Protein AF-A0A7W1PWX1-F1 (afdb_monomer)

Foldseek 3Di:
DVVVVVVVVVVVVVVVPPPPPPPPPPDWDWPDDDPPDTDTPVVLVVVLVVCVVVVHDCDPCSSVVSVVVVNVVVNVVVVD

Sequence (80 aa):
MKKKLFFLLAILFSSIAVFAQPQKIVADKIVGIVGDRIILYSDIKNTIADAARQGTAVPANAECQIIEQALISKMLMLQA

pLDDT: mean 80.37, std 9.3, range [58.25, 91.75]

Secondary structure (DSSP, 8-state):
-HHHHHHHHHHHHHGGG---------PPPEEEEETTEEEEHHHHHHHHHHHHHTT----TTHHHHHHHHHHHHHHHHH--

Radius of gyration: 25.26 Å; Cα contacts (8 Å, |Δi|>4): 40; chains: 1; bounding box: 46×70×33 Å

Solvent-accessible surface area (backbone atoms only — not comparable to full-atom values): 5041 Å² total; per-residue (Å²): 111,70,70,61,53,53,55,54,52,54,57,63,58,59,65,74,71,66,71,70,73,77,78,74,78,86,75,76,53,76,73,48,72,50,94,94,46,78,38,48,47,62,59,56,52,50,52,51,52,50,39,46,74,71,69,45,85,76,54,97,58,44,68,61,54,52,51,52,51,52,51,51,55,52,51,58,64,71,77,109

Mean predicted aligned error: 11.73 Å

Structure (mmCIF, N/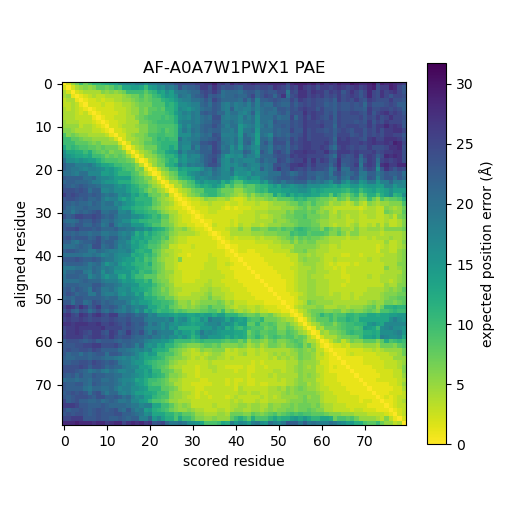CA/C/O backbone):
data_AF-A0A7W1PWX1-F1
#
_entry.id   AF-A0A7W1PWX1-F1
#
loop_
_atom_site.group_PDB
_atom_site.id
_atom_site.type_symbol
_atom_site.label_atom_id
_atom_site.label_alt_id
_atom_site.label_comp_id
_atom_site.label_asym_id
_atom_site.label_entity_id
_atom_site.label_seq_id
_atom_site.pdbx_PDB_ins_code
_atom_site.Cartn_x
_atom_site.Cartn_y
_atom_site.Cartn_z
_atom_site.occupancy
_atom_site.B_iso_or_equiv
_atom_site.auth_seq_id
_atom_site.auth_comp_id
_atom_site.auth_asym_id
_atom_site.auth_atom_id
_atom_site.pdbx_PDB_model_num
ATOM 1 N N . MET A 1 1 ? 26.773 56.338 0.684 1.00 58.25 1 MET A N 1
ATOM 2 C CA . MET A 1 1 ? 27.018 55.154 -0.179 1.00 58.25 1 MET A CA 1
ATOM 3 C C . MET A 1 1 ? 27.298 53.875 0.618 1.00 58.25 1 MET A C 1
ATOM 5 O O . MET A 1 1 ? 26.681 52.863 0.322 1.00 58.25 1 MET A O 1
ATOM 9 N N . LYS A 1 2 ? 28.112 53.920 1.687 1.00 65.50 2 LYS A N 1
ATOM 10 C CA . LYS A 1 2 ? 28.439 52.755 2.542 1.00 65.50 2 LYS A CA 1
ATOM 11 C C . LYS A 1 2 ? 27.219 52.026 3.151 1.00 65.50 2 LYS A C 1
ATOM 13 O O . LYS A 1 2 ? 27.196 50.805 3.175 1.00 65.50 2 LYS A O 1
ATOM 18 N N . LYS A 1 3 ? 26.167 52.759 3.555 1.00 70.50 3 LYS A N 1
ATOM 19 C CA . LYS A 1 3 ? 24.924 52.170 4.105 1.00 70.50 3 LYS A CA 1
ATOM 20 C C . LYS A 1 3 ? 24.100 51.384 3.072 1.00 70.50 3 LYS A C 1
ATOM 22 O O . LYS A 1 3 ? 23.537 50.355 3.414 1.00 70.50 3 LYS A O 1
ATOM 27 N N . LYS A 1 4 ? 24.060 51.841 1.809 1.00 75.81 4 LYS A N 1
ATOM 28 C CA . LYS A 1 4 ? 23.377 51.113 0.722 1.00 75.81 4 LYS A CA 1
ATOM 29 C C . LYS A 1 4 ? 24.141 49.845 0.340 1.00 75.81 4 LYS A C 1
ATOM 31 O O . LYS A 1 4 ? 23.517 48.823 0.104 1.00 75.81 4 LYS A O 1
ATOM 36 N N . LEU A 1 5 ? 25.475 49.906 0.357 1.00 80.44 5 LEU A N 1
ATOM 37 C CA . LEU A 1 5 ? 26.335 48.748 0.110 1.00 80.44 5 LEU A CA 1
ATOM 38 C C . LEU A 1 5 ? 26.170 47.670 1.193 1.00 80.44 5 LEU A C 1
ATOM 40 O O . LEU A 1 5 ? 26.067 46.494 0.871 1.00 80.44 5 LEU A O 1
ATOM 44 N N . PHE A 1 6 ? 26.065 48.079 2.461 1.00 80.44 6 PHE A N 1
ATOM 45 C CA . PHE A 1 6 ? 25.799 47.163 3.573 1.00 80.44 6 PHE A CA 1
ATOM 46 C C . PHE A 1 6 ? 24.437 46.463 3.438 1.00 80.44 6 PHE A C 1
ATOM 48 O O . PHE A 1 6 ? 24.335 45.258 3.642 1.00 80.44 6 PHE A O 1
ATOM 55 N N . PHE A 1 7 ? 23.404 47.202 3.023 1.00 81.25 7 PHE A N 1
ATOM 56 C CA . PHE A 1 7 ? 22.068 46.641 2.805 1.00 81.25 7 PHE A CA 1
ATOM 57 C C . PHE A 1 7 ? 22.035 45.628 1.650 1.00 81.25 7 PHE A C 1
ATOM 59 O O . PHE A 1 7 ? 21.377 44.597 1.740 1.00 81.25 7 PHE A O 1
ATOM 66 N N . LEU A 1 8 ? 22.782 45.900 0.578 1.00 81.75 8 LEU A N 1
ATOM 67 C CA . LEU A 1 8 ? 22.876 45.026 -0.593 1.00 81.75 8 LEU A CA 1
ATOM 68 C C . LEU A 1 8 ? 23.630 43.725 -0.266 1.00 81.75 8 LEU A C 1
ATOM 70 O O . LEU A 1 8 ? 23.225 42.647 -0.695 1.00 81.75 8 LEU A O 1
ATOM 74 N N . LEU A 1 9 ? 24.671 43.817 0.566 1.00 80.19 9 LEU A N 1
ATOM 75 C CA . LEU A 1 9 ? 25.428 42.657 1.038 1.00 80.19 9 LEU A CA 1
ATOM 76 C C . LEU A 1 9 ? 24.598 41.756 1.970 1.00 80.19 9 LEU A C 1
ATOM 78 O O . LEU A 1 9 ? 24.699 40.535 1.889 1.00 80.19 9 LEU A O 1
ATOM 82 N N . ALA A 1 10 ? 23.741 42.345 2.811 1.00 79.75 10 ALA A N 1
ATOM 83 C CA . ALA A 1 10 ? 22.852 41.597 3.701 1.00 79.75 10 ALA A CA 1
ATOM 84 C C . ALA A 1 10 ? 21.801 40.774 2.933 1.00 79.75 10 ALA A C 1
ATOM 86 O O . ALA A 1 10 ? 21.527 39.630 3.291 1.00 79.75 10 ALA A O 1
ATOM 87 N N . ILE A 1 11 ? 21.253 41.323 1.843 1.00 78.44 11 ILE A N 1
ATOM 88 C CA . ILE A 1 11 ? 20.285 40.619 0.987 1.00 78.44 11 ILE A CA 1
ATOM 89 C C . ILE A 1 11 ? 20.953 39.443 0.258 1.00 78.44 11 ILE A C 1
ATOM 91 O O . ILE A 1 11 ? 20.375 38.361 0.190 1.00 78.44 11 ILE A O 1
ATOM 95 N N . LEU A 1 12 ? 22.192 39.620 -0.217 1.00 75.56 12 LEU A N 1
ATOM 96 C CA . LEU A 1 12 ? 22.961 38.564 -0.886 1.00 75.56 12 LEU A CA 1
ATOM 97 C C . LEU A 1 12 ? 23.304 37.390 0.052 1.00 75.56 12 LEU A C 1
ATOM 99 O O . LEU A 1 12 ? 23.370 36.242 -0.378 1.00 75.56 12 LEU A O 1
ATOM 103 N N . PHE A 1 13 ? 23.498 37.656 1.346 1.00 70.69 13 PHE A N 1
ATOM 104 C CA . PHE A 1 13 ? 23.763 36.606 2.334 1.00 70.69 13 PHE A CA 1
ATOM 105 C C . PHE A 1 13 ? 22.506 35.819 2.740 1.00 70.69 13 PHE A C 1
ATOM 107 O O . PHE A 1 13 ? 22.608 34.664 3.148 1.00 70.69 13 PHE A O 1
ATOM 114 N N . SER A 1 14 ? 21.311 36.398 2.579 1.00 68.88 14 SER A N 1
ATOM 115 C CA . SER A 1 14 ? 20.047 35.734 2.921 1.00 68.88 14 SER A CA 1
ATOM 116 C C . SER A 1 14 ? 19.670 34.593 1.965 1.00 68.88 14 SER A C 1
ATOM 118 O O . SER A 1 14 ? 18.894 33.721 2.352 1.00 68.88 14 SER A O 1
ATOM 120 N N . SER A 1 15 ? 20.201 34.560 0.738 1.00 64.31 15 SER A N 1
ATOM 121 C CA . SER A 1 15 ? 19.910 33.496 -0.240 1.00 64.31 15 SER A CA 1
ATOM 122 C C . SER A 1 15 ? 20.636 32.175 0.034 1.00 64.31 15 SER A C 1
ATOM 124 O O . SER A 1 15 ? 20.243 31.144 -0.501 1.00 64.31 15 SER A O 1
ATOM 126 N N . ILE A 1 16 ? 21.665 32.180 0.887 1.00 64.69 16 ILE A N 1
ATOM 127 C CA . ILE A 1 16 ? 22.466 30.985 1.206 1.00 64.69 16 ILE A CA 1
ATOM 128 C C . ILE A 1 16 ? 21.729 30.069 2.208 1.00 64.69 16 ILE A C 1
ATOM 130 O O . ILE A 1 16 ? 22.053 28.894 2.340 1.00 64.69 16 ILE A O 1
ATOM 134 N N . ALA A 1 17 ? 20.708 30.591 2.898 1.00 62.38 17 ALA A N 1
ATOM 135 C CA . ALA A 1 17 ? 19.935 29.866 3.910 1.00 62.38 17 ALA A CA 1
ATOM 136 C C . ALA A 1 17 ? 18.734 29.082 3.347 1.00 62.38 17 ALA A C 1
ATOM 138 O O . ALA A 1 17 ? 17.981 28.480 4.116 1.00 62.38 17 ALA A O 1
ATOM 139 N N . VAL A 1 18 ? 18.539 29.055 2.024 1.00 65.69 18 VAL A N 1
ATOM 140 C CA . VAL A 1 18 ? 17.522 28.199 1.401 1.00 65.69 18 VAL A CA 1
ATOM 141 C C . VAL A 1 18 ? 18.080 26.780 1.321 1.00 65.69 18 VAL A C 1
ATOM 143 O O . VAL A 1 18 ? 18.546 26.322 0.281 1.00 65.69 18 VAL A O 1
ATOM 146 N N . PHE A 1 19 ? 18.046 26.071 2.449 1.00 64.88 19 PHE A N 1
ATOM 147 C CA . PHE A 1 19 ? 18.126 24.617 2.449 1.00 64.88 19 PHE A CA 1
ATOM 148 C C . PHE A 1 19 ? 16.911 24.102 1.674 1.00 64.88 19 PHE A C 1
ATOM 150 O O . PHE A 1 19 ? 15.800 24.035 2.203 1.00 64.88 19 PHE A O 1
ATOM 157 N N . ALA A 1 20 ? 17.116 23.788 0.393 1.00 63.88 20 ALA A N 1
ATOM 158 C CA . ALA A 1 20 ? 16.175 22.999 -0.381 1.00 63.88 20 ALA A CA 1
ATOM 159 C C . ALA A 1 20 ? 15.888 21.740 0.438 1.00 63.88 20 ALA A C 1
ATOM 161 O O . ALA A 1 20 ? 16.816 21.020 0.813 1.00 63.88 20 ALA A O 1
ATO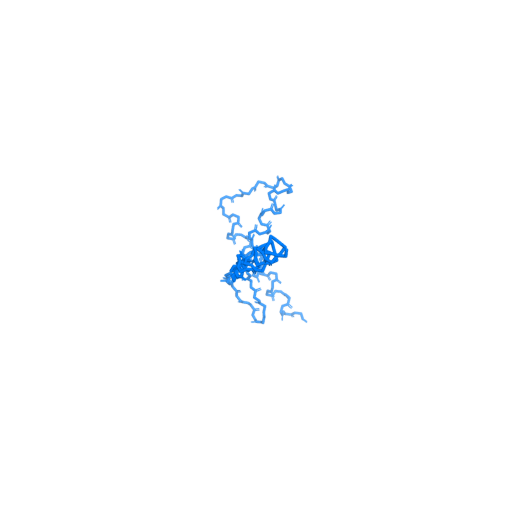M 162 N N . GLN A 1 21 ? 14.620 21.556 0.805 1.00 71.50 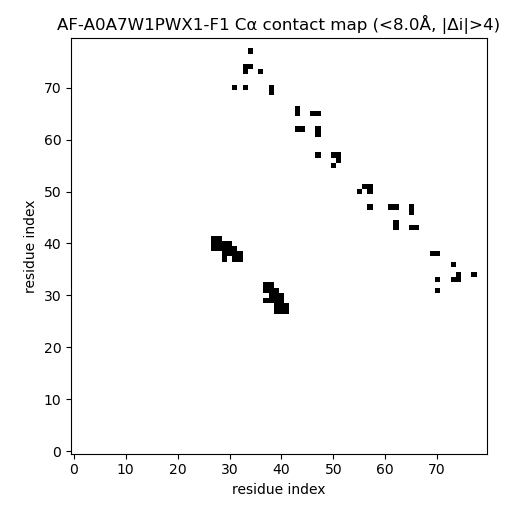21 GLN A N 1
ATOM 163 C CA . GLN A 1 21 ? 14.177 20.464 1.662 1.00 71.50 21 GLN A CA 1
ATOM 164 C C . GLN A 1 21 ? 14.827 19.171 1.160 1.00 71.50 21 GLN A C 1
ATOM 166 O O . GLN A 1 21 ? 14.697 18.886 -0.035 1.00 71.50 21 GLN A O 1
ATOM 171 N N . PRO A 1 22 ? 15.563 18.423 2.008 1.00 65.50 22 PRO A N 1
ATOM 172 C CA . PRO A 1 22 ? 16.148 17.162 1.585 1.00 65.50 22 PRO A CA 1
ATOM 173 C C . PRO A 1 22 ? 15.008 16.348 0.994 1.00 65.50 22 PRO A C 1
ATOM 175 O O . PRO A 1 22 ? 14.011 16.117 1.682 1.00 65.50 22 PRO A O 1
ATOM 178 N N . GLN A 1 23 ? 15.106 16.023 -0.300 1.00 63.62 23 GLN A N 1
ATOM 179 C CA . GLN A 1 23 ? 14.076 15.262 -0.986 1.00 63.62 23 GLN A CA 1
ATOM 180 C C . GLN A 1 23 ? 13.955 13.944 -0.241 1.00 63.62 23 GLN A C 1
ATOM 182 O O . GLN A 1 23 ? 14.799 13.057 -0.361 1.00 63.62 23 GLN A O 1
ATOM 187 N N . LYS A 1 24 ? 12.942 13.860 0.619 1.00 65.44 24 LYS A N 1
ATOM 188 C CA . LYS A 1 24 ? 12.631 12.657 1.363 1.00 65.44 24 LYS A CA 1
ATOM 189 C C . LYS A 1 24 ? 12.229 11.667 0.287 1.00 65.44 24 LYS A C 1
ATOM 191 O O . LYS A 1 24 ? 11.165 11.822 -0.302 1.00 65.44 24 LYS A O 1
ATOM 196 N N . ILE A 1 25 ? 13.128 10.747 -0.052 1.00 66.38 25 ILE A N 1
ATOM 197 C CA . ILE A 1 25 ? 12.871 9.727 -1.063 1.00 66.38 25 ILE A CA 1
ATOM 198 C C . ILE A 1 25 ? 11.612 8.992 -0.599 1.00 66.38 25 ILE A C 1
ATOM 200 O O . ILE A 1 25 ? 11.632 8.300 0.420 1.00 66.38 25 ILE A O 1
ATOM 204 N N . VAL A 1 26 ? 10.497 9.221 -1.295 1.00 69.81 26 VAL A N 1
ATOM 205 C CA . VAL A 1 26 ? 9.227 8.544 -1.031 1.00 69.81 26 VAL A CA 1
ATOM 206 C C . VAL A 1 26 ? 9.338 7.180 -1.700 1.00 69.81 26 VAL A C 1
ATOM 208 O O . VAL A 1 26 ? 8.974 7.011 -2.858 1.00 69.81 26 VAL A O 1
ATOM 211 N N . ALA A 1 27 ? 9.968 6.238 -1.002 1.00 75.75 27 ALA A N 1
ATOM 212 C CA . ALA A 1 27 ? 10.054 4.852 -1.433 1.00 75.75 27 ALA A CA 1
ATOM 213 C C . ALA A 1 27 ? 8.928 4.054 -0.776 1.00 75.75 27 ALA A C 1
ATOM 215 O O . ALA A 1 27 ? 8.850 3.975 0.452 1.00 75.75 27 ALA A O 1
ATOM 216 N N . ASP A 1 28 ? 8.087 3.440 -1.601 1.00 84.56 28 ASP A N 1
ATOM 217 C CA . ASP A 1 28 ? 7.049 2.531 -1.136 1.00 84.56 28 ASP A CA 1
ATOM 218 C C . ASP A 1 28 ? 7.578 1.098 -1.034 1.00 84.56 28 ASP A C 1
ATOM 220 O O . ASP A 1 28 ? 8.321 0.607 -1.886 1.00 84.56 28 ASP A O 1
ATOM 224 N N . LYS A 1 29 ? 7.177 0.402 0.033 1.00 86.69 29 LYS A N 1
ATOM 225 C CA . LYS A 1 29 ? 7.504 -1.014 0.229 1.00 86.69 29 LYS A CA 1
ATOM 226 C C . LYS A 1 29 ? 6.613 -1.884 -0.666 1.00 86.69 29 LYS A C 1
ATOM 228 O O . LYS A 1 29 ? 5.400 -1.700 -0.685 1.00 86.69 29 LYS A O 1
ATOM 233 N N . ILE A 1 30 ? 7.203 -2.876 -1.332 1.00 90.44 30 ILE A N 1
ATOM 234 C CA . ILE A 1 30 ? 6.479 -3.913 -2.084 1.00 90.44 30 ILE A CA 1
ATOM 235 C C . ILE A 1 30 ? 6.029 -5.020 -1.120 1.00 90.44 30 ILE A C 1
ATOM 237 O O . ILE A 1 30 ? 6.832 -5.511 -0.327 1.00 90.44 30 ILE A O 1
ATOM 241 N N . VAL A 1 31 ? 4.753 -5.405 -1.191 1.00 89.62 31 VAL A N 1
ATOM 242 C CA . VAL A 1 31 ? 4.143 -6.460 -0.355 1.00 89.62 31 VAL A CA 1
ATOM 243 C C . VAL A 1 31 ? 3.957 -7.761 -1.133 1.00 89.62 31 VAL A C 1
ATOM 245 O O . VAL A 1 31 ? 4.008 -8.837 -0.549 1.00 89.62 31 VAL A O 1
ATOM 248 N N . GLY A 1 32 ? 3.776 -7.679 -2.452 1.00 89.38 32 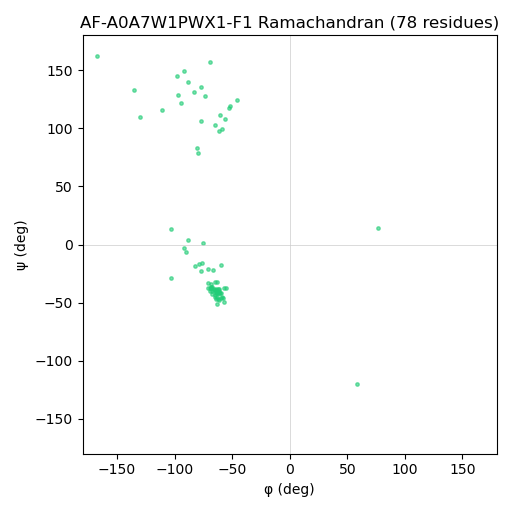GLY A N 1
ATOM 249 C CA . GLY A 1 32 ? 3.595 -8.848 -3.306 1.00 89.38 32 GLY A CA 1
ATOM 250 C C . GLY A 1 32 ? 3.721 -8.516 -4.788 1.00 89.38 32 GLY A C 1
ATOM 251 O O . GLY A 1 32 ? 3.643 -7.351 -5.186 1.00 89.38 32 GLY A O 1
ATOM 252 N N . ILE A 1 33 ? 3.929 -9.550 -5.599 1.00 88.38 33 ILE A N 1
ATOM 253 C CA . ILE A 1 33 ? 4.058 -9.458 -7.056 1.00 88.38 33 ILE A CA 1
ATOM 254 C C . ILE A 1 33 ? 3.219 -10.576 -7.667 1.00 88.38 33 ILE A C 1
ATOM 256 O O . ILE A 1 33 ? 3.298 -11.722 -7.225 1.00 88.38 33 ILE A O 1
ATOM 260 N N . VAL A 1 34 ? 2.426 -10.240 -8.680 1.00 89.56 34 VAL A N 1
ATOM 261 C CA . VAL A 1 34 ? 1.658 -11.203 -9.469 1.00 89.56 34 VAL A CA 1
ATOM 262 C C . VAL A 1 34 ? 1.928 -10.907 -10.940 1.00 89.56 34 VAL A C 1
ATOM 264 O O . VAL A 1 34 ? 1.503 -9.867 -11.439 1.00 89.56 34 VAL A O 1
ATOM 267 N N . GLY A 1 35 ? 2.663 -11.787 -11.624 1.00 87.25 35 GLY A N 1
ATOM 268 C CA . GLY A 1 35 ? 3.095 -11.549 -13.005 1.00 87.25 35 GLY A CA 1
ATOM 269 C C . GLY A 1 35 ? 3.935 -10.272 -13.126 1.00 87.25 35 GLY A C 1
ATOM 270 O O . GLY A 1 35 ? 4.976 -10.144 -12.486 1.00 87.25 35 GLY A O 1
ATOM 271 N N . ASP A 1 36 ? 3.457 -9.324 -13.926 1.00 87.12 36 ASP A N 1
ATOM 272 C CA . ASP A 1 36 ? 4.022 -7.986 -14.130 1.00 87.12 36 ASP A CA 1
ATOM 273 C C . ASP A 1 36 ? 3.435 -6.916 -13.184 1.00 87.12 36 ASP A C 1
ATOM 275 O O . ASP A 1 36 ? 3.874 -5.764 -13.183 1.00 87.12 36 ASP A O 1
ATOM 279 N N . ARG A 1 37 ? 2.454 -7.274 -12.346 1.00 84.75 37 ARG A N 1
ATOM 280 C CA . ARG A 1 37 ? 1.762 -6.342 -11.447 1.00 84.75 37 ARG A CA 1
ATOM 281 C C . ARG A 1 37 ? 2.347 -6.383 -10.040 1.00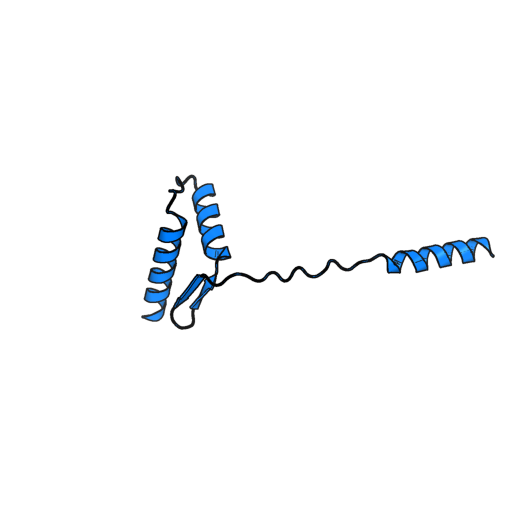 84.75 37 ARG A C 1
ATOM 283 O O . ARG A 1 37 ? 2.411 -7.427 -9.394 1.00 84.75 37 ARG A O 1
ATOM 290 N N . ILE A 1 38 ? 2.682 -5.205 -9.522 1.00 89.25 38 ILE A N 1
ATOM 291 C CA . ILE A 1 38 ? 3.221 -5.018 -8.170 1.00 89.25 38 ILE A CA 1
ATOM 292 C C . ILE A 1 38 ? 2.093 -4.594 -7.216 1.00 89.25 38 ILE A C 1
ATOM 294 O O . ILE A 1 38 ? 1.142 -3.907 -7.608 1.00 89.25 38 ILE A O 1
ATOM 298 N N . ILE A 1 39 ? 2.163 -5.047 -5.965 1.00 88.94 39 ILE A N 1
ATOM 299 C CA . ILE A 1 39 ? 1.287 -4.635 -4.862 1.00 88.94 39 ILE A CA 1
ATOM 300 C C . ILE A 1 39 ? 2.125 -3.830 -3.870 1.00 88.94 39 ILE A C 1
ATOM 302 O O . ILE A 1 39 ? 3.061 -4.370 -3.269 1.00 88.94 39 ILE A O 1
ATOM 306 N N . LEU A 1 40 ? 1.802 -2.546 -3.711 1.00 91.75 40 LEU A N 1
ATOM 307 C CA . LEU A 1 40 ? 2.507 -1.637 -2.814 1.00 91.75 40 LEU A CA 1
ATOM 308 C C . LEU A 1 40 ? 1.846 -1.635 -1.430 1.00 91.75 40 LEU A C 1
ATOM 310 O O . LEU A 1 40 ? 0.643 -1.835 -1.280 1.00 91.75 40 LEU A O 1
ATOM 314 N N . TYR A 1 41 ? 2.643 -1.401 -0.392 1.00 90.12 41 TYR A N 1
ATOM 315 C CA . TYR A 1 41 ? 2.161 -1.359 0.989 1.00 90.12 41 TYR A CA 1
ATOM 316 C C . TYR A 1 41 ? 1.251 -0.155 1.251 1.00 90.12 41 TYR A C 1
ATOM 318 O O . TYR A 1 41 ? 0.288 -0.250 2.013 1.00 90.12 41 TYR A O 1
ATOM 326 N N . SER A 1 42 ? 1.544 0.966 0.594 1.00 89.06 42 SER A N 1
ATOM 327 C CA . SER A 1 42 ? 0.725 2.176 0.610 1.00 89.06 42 SER A CA 1
ATOM 328 C C . SER A 1 42 ? -0.686 1.909 0.081 1.00 89.06 42 SER A C 1
ATOM 330 O O . SER A 1 42 ? -1.642 2.341 0.718 1.00 89.06 42 SER A O 1
ATOM 332 N N . ASP A 1 43 ? -0.837 1.126 -0.991 1.00 89.69 43 ASP A N 1
ATOM 333 C CA . ASP A 1 43 ? -2.146 0.761 -1.555 1.00 89.69 43 ASP A CA 1
ATOM 334 C C . ASP A 1 43 ? -3.028 0.027 -0.536 1.00 89.69 43 ASP A C 1
ATOM 336 O O . ASP A 1 43 ? -4.203 0.357 -0.367 1.00 89.69 43 ASP A O 1
ATOM 340 N N . ILE A 1 44 ? -2.458 -0.938 0.194 1.00 90.19 44 ILE A N 1
ATOM 341 C CA . ILE A 1 44 ? -3.179 -1.702 1.224 1.00 90.19 44 ILE A CA 1
ATOM 342 C C . ILE A 1 44 ? -3.611 -0.781 2.365 1.00 90.19 44 ILE A C 1
ATOM 344 O O . ILE A 1 44 ? -4.772 -0.797 2.778 1.00 90.19 44 ILE A O 1
ATOM 348 N N . LYS A 1 45 ? -2.703 0.074 2.850 1.00 89.56 45 LYS A N 1
ATOM 349 C CA . LYS A 1 45 ? -3.019 1.028 3.921 1.00 89.56 45 LYS A CA 1
ATOM 350 C C . LYS A 1 45 ? -4.060 2.056 3.509 1.00 89.56 45 LYS A C 1
ATOM 352 O O . LYS A 1 45 ?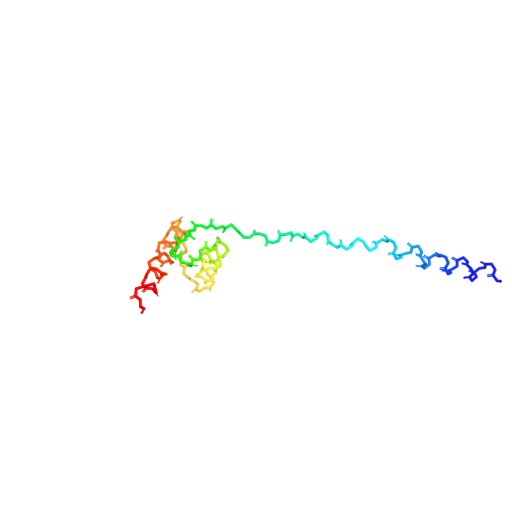 -4.934 2.374 4.312 1.00 89.56 45 LYS A O 1
ATOM 357 N N . ASN A 1 46 ? -3.987 2.544 2.277 1.00 89.62 46 ASN A N 1
ATOM 358 C CA . ASN A 1 46 ? -4.971 3.470 1.734 1.00 89.62 46 ASN A CA 1
ATOM 359 C C . ASN A 1 46 ? -6.340 2.795 1.626 1.00 89.62 46 ASN A C 1
ATOM 361 O O . ASN A 1 46 ? -7.323 3.363 2.084 1.00 89.62 46 ASN A O 1
ATOM 365 N N . THR A 1 47 ? -6.387 1.546 1.158 1.00 88.25 47 THR A N 1
ATOM 366 C CA . THR A 1 47 ? -7.631 0.766 1.075 1.00 88.25 47 THR A CA 1
ATOM 367 C C . THR A 1 47 ? -8.273 0.569 2.452 1.00 88.25 47 THR A C 1
ATOM 369 O O . THR A 1 47 ? -9.481 0.730 2.604 1.00 88.25 47 THR A O 1
ATOM 372 N N . ILE A 1 48 ? -7.479 0.282 3.487 1.00 88.00 48 ILE A N 1
ATOM 373 C CA . ILE A 1 48 ? -7.982 0.153 4.866 1.00 88.00 48 ILE A CA 1
ATOM 374 C C . ILE A 1 48 ? -8.458 1.501 5.409 1.00 88.00 48 ILE A C 1
ATOM 376 O O . ILE A 1 48 ? -9.507 1.574 6.048 1.00 88.00 48 ILE A O 1
ATOM 380 N N . ALA A 1 49 ? -7.708 2.575 5.153 1.00 88.38 49 ALA A N 1
ATOM 381 C CA . ALA A 1 49 ? -8.106 3.920 5.546 1.00 88.38 49 ALA A CA 1
ATOM 382 C C . ALA A 1 49 ? -9.419 4.334 4.866 1.00 88.38 49 ALA A C 1
ATOM 384 O O . ALA A 1 49 ? -10.274 4.939 5.509 1.00 88.38 49 ALA A O 1
ATOM 385 N N . ASP A 1 50 ? -9.614 3.967 3.601 1.00 88.31 50 ASP A N 1
ATOM 386 C CA . ASP A 1 50 ? -10.852 4.213 2.868 1.00 88.31 50 ASP A CA 1
ATOM 387 C C . ASP A 1 50 ? -12.008 3.359 3.397 1.00 88.31 50 ASP A C 1
ATOM 389 O O . ASP A 1 50 ? -13.105 3.883 3.585 1.00 88.31 50 ASP A O 1
ATOM 393 N N . ALA A 1 51 ? -11.769 2.091 3.739 1.00 85.00 51 ALA A N 1
ATOM 394 C CA . ALA A 1 51 ? -12.769 1.237 4.382 1.00 85.00 51 ALA A CA 1
ATOM 395 C C . ALA A 1 51 ? -13.206 1.794 5.751 1.00 85.00 51 ALA A C 1
ATOM 397 O O . ALA A 1 51 ? -14.400 1.814 6.063 1.00 85.00 51 ALA A O 1
ATOM 398 N N . ALA A 1 52 ? -12.258 2.318 6.535 1.00 84.88 52 ALA A N 1
ATOM 399 C CA . ALA A 1 52 ? -12.536 2.988 7.802 1.00 84.88 52 ALA A CA 1
ATOM 400 C C . ALA A 1 52 ? -13.360 4.272 7.604 1.00 84.88 52 ALA A C 1
ATOM 402 O O . ALA A 1 52 ? -14.312 4.516 8.344 1.00 84.88 52 ALA A O 1
ATOM 403 N N . ARG A 1 53 ? -13.043 5.078 6.579 1.00 86.62 53 ARG A N 1
ATOM 404 C CA . ARG A 1 53 ? -13.826 6.276 6.211 1.00 86.62 53 ARG A CA 1
ATOM 405 C C . ARG A 1 53 ? -15.246 5.932 5.771 1.00 86.62 53 ARG A C 1
ATOM 407 O O . ARG A 1 53 ? -16.159 6.708 6.023 1.00 86.62 53 ARG A O 1
ATOM 414 N N . GLN A 1 54 ? -15.437 4.771 5.150 1.00 87.06 54 GLN A N 1
ATOM 415 C CA . GLN A 1 54 ? -16.753 4.257 4.760 1.00 87.06 54 GLN A CA 1
ATOM 416 C C . GLN A 1 54 ? -17.561 3.709 5.951 1.00 87.06 54 GLN A C 1
ATOM 418 O O . GLN A 1 54 ? -18.679 3.237 5.764 1.00 87.06 54 GLN A O 1
ATOM 423 N N . GLY A 1 55 ? -17.028 3.773 7.179 1.00 77.38 55 GLY A N 1
ATOM 424 C CA . GLY A 1 55 ? -17.706 3.281 8.379 1.00 77.38 55 GLY A CA 1
ATOM 425 C C . GLY A 1 55 ? -17.678 1.758 8.515 1.00 77.38 55 GLY A C 1
ATOM 426 O O . GLY A 1 55 ? -18.412 1.202 9.331 1.00 77.38 55 GLY A O 1
ATOM 427 N N . THR A 1 56 ? -16.835 1.071 7.738 1.00 74.75 56 THR A N 1
ATOM 428 C CA . THR A 1 56 ? -16.654 -0.377 7.861 1.00 74.75 56 THR A CA 1
ATOM 429 C C . THR A 1 56 ? -15.851 -0.657 9.127 1.00 74.75 56 THR A C 1
ATOM 431 O O . THR A 1 56 ? -14.776 -0.086 9.320 1.00 74.75 56 THR A O 1
ATOM 434 N N . ALA A 1 57 ? -16.354 -1.534 10.001 1.00 70.94 57 ALA A N 1
ATOM 435 C CA . ALA A 1 57 ? -15.590 -1.997 11.154 1.00 70.94 57 ALA A CA 1
ATOM 436 C C . ALA A 1 57 ? -14.324 -2.691 10.641 1.00 70.94 57 ALA A C 1
ATOM 438 O O . ALA A 1 57 ? -14.425 -3.734 10.006 1.00 70.94 57 ALA A O 1
ATOM 439 N N . VAL A 1 58 ? -13.154 -2.090 10.866 1.00 71.50 58 VAL A N 1
ATOM 440 C CA . VAL A 1 58 ? -11.867 -2.653 10.443 1.00 71.50 58 VAL A CA 1
ATOM 441 C C . VAL A 1 58 ? -11.503 -3.767 11.428 1.00 71.50 58 VAL A C 1
ATOM 443 O O . VAL A 1 58 ? -11.160 -3.463 12.573 1.00 71.50 58 VAL A O 1
ATOM 446 N N . PRO A 1 59 ? -11.606 -5.055 11.048 1.00 73.69 59 PRO A N 1
ATOM 447 C CA . PRO A 1 59 ? -11.223 -6.137 11.940 1.00 73.69 59 PRO A CA 1
ATOM 448 C C . PRO A 1 59 ? -9.701 -6.151 12.140 1.00 73.69 59 PRO A C 1
ATOM 450 O O . PRO A 1 59 ? -8.940 -5.679 11.296 1.00 73.69 59 PRO A O 1
ATOM 453 N N . ALA A 1 60 ? -9.227 -6.742 13.240 1.00 74.62 60 ALA A 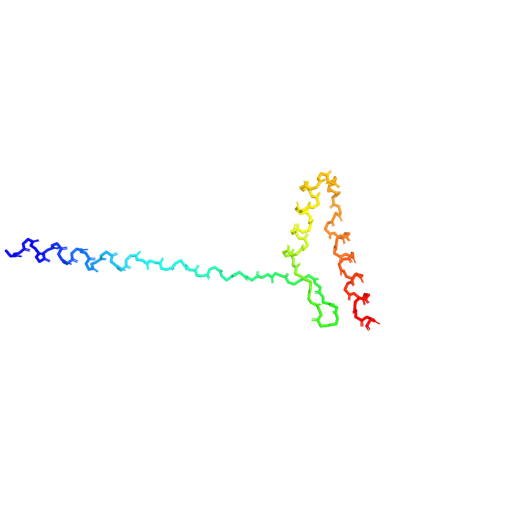N 1
ATOM 454 C CA . ALA A 1 60 ? -7.792 -6.816 13.544 1.00 74.62 60 ALA A CA 1
ATOM 455 C C . ALA A 1 60 ? -6.962 -7.550 12.462 1.00 74.62 60 ALA A C 1
ATOM 457 O O . ALA A 1 60 ? -5.749 -7.380 12.401 1.00 74.62 60 ALA A O 1
ATOM 458 N N . ASN A 1 61 ? -7.606 -8.340 11.593 1.00 80.94 61 ASN A N 1
ATOM 459 C CA . ASN A 1 61 ? -6.998 -9.057 10.469 1.00 80.94 61 ASN A CA 1
ATOM 460 C C . ASN A 1 61 ? -7.259 -8.403 9.095 1.00 80.94 61 ASN A C 1
ATOM 462 O O . ASN A 1 61 ? -7.031 -9.046 8.068 1.00 80.94 61 ASN A O 1
ATOM 466 N N . ALA A 1 62 ? -7.743 -7.155 9.057 1.00 79.25 62 ALA A N 1
ATOM 467 C CA . ALA A 1 62 ? -8.085 -6.467 7.812 1.00 79.25 62 ALA A CA 1
ATOM 468 C C . ALA A 1 62 ? -6.895 -6.376 6.850 1.00 79.25 62 ALA A C 1
ATOM 470 O O . ALA A 1 62 ? -7.069 -6.544 5.649 1.00 79.25 62 ALA A O 1
ATOM 471 N N . GLU A 1 63 ? -5.679 -6.170 7.367 1.00 81.94 63 GLU A N 1
ATOM 472 C CA . GLU A 1 63 ? -4.469 -6.122 6.538 1.00 81.94 63 GLU A CA 1
ATOM 473 C C . GLU A 1 63 ? -4.283 -7.407 5.719 1.00 81.94 63 GLU 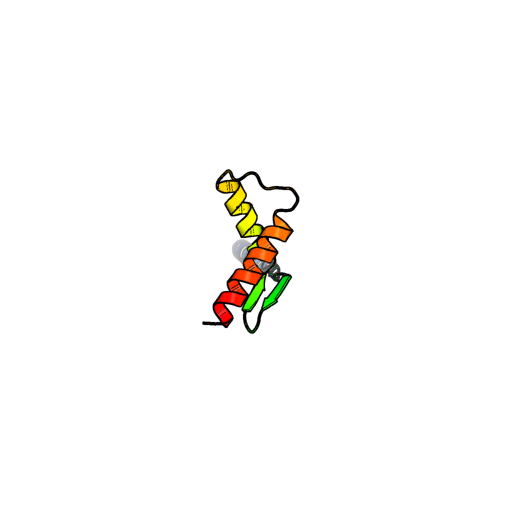A C 1
ATOM 475 O O . GLU A 1 63 ? -4.131 -7.331 4.501 1.00 81.94 63 GLU A O 1
ATOM 480 N N . CYS A 1 64 ? -4.372 -8.583 6.346 1.00 83.94 64 CYS A N 1
ATOM 481 C CA . CYS A 1 64 ? -4.220 -9.859 5.643 1.00 83.94 64 CYS A CA 1
ATOM 482 C C . CYS A 1 64 ? -5.341 -10.089 4.621 1.00 83.94 64 CYS A C 1
ATOM 484 O O . CYS A 1 64 ? -5.061 -10.447 3.480 1.00 83.94 64 CYS A O 1
ATOM 486 N N . GLN A 1 65 ? -6.597 -9.827 4.999 1.00 87.06 65 GLN A N 1
ATOM 487 C CA . GLN A 1 65 ? -7.744 -10.033 4.108 1.00 87.06 65 GLN A CA 1
ATOM 488 C C . GLN A 1 65 ? -7.684 -9.135 2.866 1.00 87.06 65 GLN A C 1
ATOM 490 O O . GLN A 1 65 ? -7.954 -9.589 1.756 1.00 87.06 65 GLN A O 1
ATOM 495 N N . ILE A 1 66 ? -7.297 -7.868 3.034 1.00 87.31 66 ILE A N 1
ATOM 496 C CA . ILE A 1 66 ? -7.173 -6.921 1.921 1.00 87.31 66 ILE A CA 1
ATOM 497 C C . ILE A 1 66 ? -6.009 -7.318 1.001 1.00 87.31 66 ILE A C 1
ATOM 499 O O . ILE A 1 66 ? -6.136 -7.225 -0.220 1.00 87.31 66 ILE A O 1
ATOM 503 N N . ILE A 1 67 ? -4.896 -7.812 1.557 1.00 88.38 67 ILE A N 1
ATOM 504 C CA . ILE A 1 67 ? -3.771 -8.331 0.762 1.00 88.38 67 ILE A CA 1
ATOM 505 C C . ILE A 1 67 ? -4.202 -9.543 -0.069 1.00 88.38 67 ILE A C 1
ATOM 507 O O . ILE A 1 67 ? -3.921 -9.586 -1.267 1.00 88.38 67 ILE A O 1
ATOM 511 N N . GLU A 1 68 ? -4.905 -10.503 0.532 1.00 86.94 68 GLU A N 1
ATOM 512 C CA . GLU A 1 68 ? -5.416 -11.689 -0.166 1.00 86.94 68 GLU A CA 1
ATOM 513 C C . GLU A 1 68 ? -6.371 -11.309 -1.304 1.00 86.94 68 GLU A C 1
ATOM 515 O O . GLU A 1 68 ? -6.219 -11.783 -2.431 1.00 86.94 68 GLU A O 1
ATOM 520 N N . GLN A 1 69 ? -7.307 -10.392 -1.047 1.00 87.94 69 GLN A N 1
ATOM 521 C CA . GLN A 1 69 ? -8.228 -9.885 -2.067 1.00 87.94 69 GLN A CA 1
ATOM 522 C C . GLN A 1 69 ? -7.491 -9.178 -3.210 1.00 87.94 69 GLN A C 1
ATOM 524 O O . GLN A 1 69 ? -7.813 -9.394 -4.382 1.00 87.94 69 GLN A O 1
ATOM 529 N N . ALA A 1 70 ? -6.477 -8.368 -2.895 1.00 88.12 70 ALA A N 1
ATOM 530 C CA . ALA A 1 70 ? -5.663 -7.686 -3.897 1.00 88.12 70 ALA A CA 1
ATOM 531 C C . ALA A 1 70 ? -4.867 -8.676 -4.765 1.00 88.12 70 ALA A C 1
ATOM 533 O O . ALA A 1 70 ? -4.761 -8.485 -5.979 1.00 88.12 70 ALA A O 1
ATOM 534 N N . LEU A 1 71 ? -4.349 -9.749 -4.163 1.00 89.12 71 LEU A N 1
ATOM 535 C CA . LEU A 1 71 ? -3.666 -10.846 -4.852 1.00 89.12 71 LEU A CA 1
ATOM 536 C C . LEU A 1 71 ? -4.603 -11.576 -5.814 1.00 89.12 71 LEU A C 1
ATOM 538 O O . LEU A 1 71 ? -4.275 -11.717 -6.990 1.00 89.12 71 LEU A O 1
ATOM 542 N N . ILE A 1 72 ? -5.778 -11.994 -5.337 1.00 89.38 72 ILE A N 1
ATOM 543 C CA . ILE A 1 72 ? -6.774 -12.703 -6.152 1.00 89.38 72 ILE A CA 1
ATOM 544 C C . ILE A 1 72 ? -7.231 -11.822 -7.315 1.00 89.38 72 ILE A C 1
ATOM 546 O O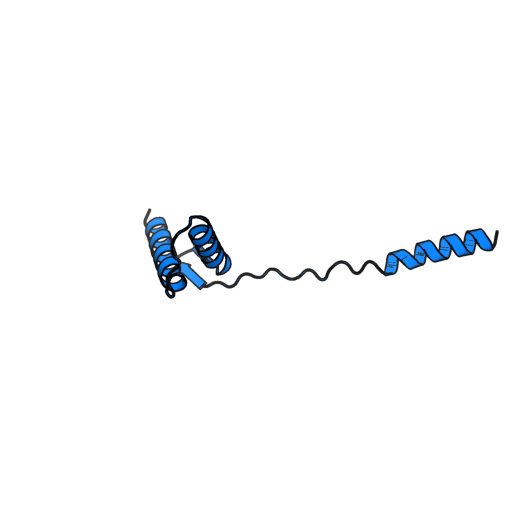 . ILE A 1 72 ? -7.212 -12.257 -8.462 1.00 89.38 72 ILE A O 1
ATOM 550 N N . SER A 1 73 ? -7.579 -10.563 -7.045 1.00 87.38 73 SER A N 1
ATOM 551 C CA . SER A 1 73 ? -8.031 -9.617 -8.069 1.00 87.38 73 SER A CA 1
ATOM 552 C C . SER A 1 73 ? -6.990 -9.435 -9.178 1.00 87.38 73 SER A C 1
ATOM 554 O O . SER A 1 73 ? -7.308 -9.531 -10.364 1.00 87.38 73 SER A O 1
ATOM 556 N N . LYS A 1 74 ? -5.714 -9.260 -8.812 1.00 87.75 74 LYS A N 1
ATOM 557 C CA . LYS A 1 74 ? -4.627 -9.126 -9.791 1.00 87.75 74 LYS A CA 1
ATOM 558 C C . LYS A 1 74 ? -4.323 -10.438 -10.518 1.00 87.75 74 LYS A C 1
ATOM 560 O O . LYS A 1 74 ? -3.993 -10.383 -11.696 1.00 87.75 74 LYS A O 1
ATOM 565 N N . MET A 1 75 ? -4.474 -11.595 -9.869 1.00 88.44 75 MET A N 1
ATOM 566 C CA . MET A 1 75 ? -4.370 -12.904 -10.530 1.00 88.44 75 MET A CA 1
ATOM 567 C C . MET A 1 75 ? -5.449 -13.095 -11.596 1.00 88.44 75 MET A C 1
ATOM 569 O O . MET A 1 75 ? -5.135 -13.525 -12.702 1.00 88.44 75 MET A O 1
ATOM 573 N N . LEU A 1 76 ? -6.701 -12.744 -11.292 1.00 89.12 76 LEU A N 1
ATOM 574 C CA . LEU A 1 76 ? -7.806 -12.845 -12.248 1.00 89.12 76 LEU A CA 1
ATOM 575 C C . LEU A 1 76 ? -7.583 -11.937 -13.464 1.00 89.12 76 LEU A C 1
ATOM 577 O O . LEU A 1 76 ? -7.845 -12.347 -14.589 1.00 89.12 76 LEU A O 1
ATOM 581 N N . MET A 1 77 ? -7.029 -10.738 -13.257 1.00 86.50 77 MET A N 1
ATOM 582 C CA . MET A 1 77 ? -6.688 -9.819 -14.352 1.00 86.50 77 MET A CA 1
ATOM 583 C C . MET A 1 77 ? -5.565 -10.320 -15.266 1.00 86.50 77 MET A C 1
ATOM 585 O O . MET A 1 77 ? -5.455 -9.829 -16.381 1.00 86.50 77 MET A O 1
ATOM 589 N N . LEU A 1 78 ? -4.708 -11.233 -14.804 1.00 83.38 78 LEU A N 1
ATOM 590 C CA . LEU A 1 78 ? -3.636 -11.803 -15.630 1.00 83.38 78 LEU A CA 1
ATOM 591 C C . LEU A 1 78 ? -4.113 -12.945 -16.524 1.00 83.38 78 LEU A C 1
ATOM 593 O O . LEU A 1 78 ? -3.403 -13.325 -17.448 1.00 83.38 78 LEU A O 1
ATOM 597 N N . GLN A 1 79 ? -5.268 -13.531 -16.211 1.00 76.75 79 GLN A N 1
ATOM 598 C CA . GLN A 1 79 ? -5.842 -14.636 -16.978 1.00 76.75 79 GLN A CA 1
ATOM 599 C C . GLN A 1 79 ? -6.772 -14.162 -18.106 1.00 76.75 79 GLN A C 1
ATOM 601 O O . GLN A 1 79 ? -7.236 -15.000 -18.877 1.00 76.75 79 GLN A O 1
ATOM 606 N N . ALA A 1 80 ? -7.054 -12.857 -18.190 1.00 62.97 80 ALA A N 1
ATOM 607 C CA . ALA A 1 80 ? -7.844 -12.229 -19.250 1.00 62.97 80 ALA A CA 1
ATOM 608 C C . ALA A 1 80 ? -6.946 -11.725 -20.386 1.00 62.97 80 ALA A C 1
ATOM 610 O O . ALA A 1 80 ? -7.365 -11.870 -21.556 1.00 62.97 80 ALA A O 1
#